Protein AF-A0A2N3HRA6-F1 (afdb_monomer)

Secondary structure (DSSP, 8-state):
-PPPEEEEETTEEEEEEEEEE--B-PBPTTSSBPS--B---EEEEE---S--HHHHHHHHTPPP-

Foldseek 3Di:
DDDWDWDDWPNDIWTWPDKDFDKDWDQDPVRHTDPDIDGDDIDTDTDDDPDCVVVCVVVPPDDTD

Nearest PDB structures (foldseek):
  7yw0-assembly1_A  TM=8.420E-01  e=6.962E-03  Bacteroides fragilis
  6bdc-assembly1_A  TM=8.699E-01  e=1.104E-02  Flavobacterium johnsoniae UW101
  8gra-assembly1_E  TM=7.303E-01  e=3.387E-02  Bacteroides fragilis
  7yw0-assembly1_B  TM=8.570E-01  e=1.039E-01  Bacteroides fragilis
  8gra-assembly1_C  TM=7.069E-01  e=2.969E-02  Bacteroides fragilis

pLDDT: mean 79.94, std 8.73, range [42.94, 90.5]

Mean predicted aligned error: 8.36 Å

InterPro domains:
  IPR041408 Hemolysin coregulated protein (Hcp) TssD [PF17642] (1-63)

Radius of gyration: 16.52 Å; Cα contacts (8 Å, |Δi|>4): 73; chains: 1; bounding box: 40×21×38 Å

Organism: NCBI:txid1940525

Structure (mmCIF, N/CA/C/O backbone):
data_AF-A0A2N3HRA6-F1
#
_entry.id   AF-A0A2N3HRA6-F1
#
loop_
_atom_site.group_PDB
_atom_site.id
_atom_site.type_symbol
_atom_site.label_atom_id
_atom_site.label_alt_id
_atom_site.label_comp_id
_atom_site.label_asym_id
_atom_site.label_entity_id
_atom_site.label_seq_id
_atom_site.pdbx_PDB_ins_code
_atom_site.Cartn_x
_atom_site.Cartn_y
_atom_site.Cartn_z
_atom_site.occupancy
_atom_site.B_iso_or_equiv
_atom_site.auth_seq_id
_atom_site.auth_comp_id
_atom_site.auth_asym_id
_atom_site.auth_atom_id
_atom_site.pdbx_PDB_model_num
ATOM 1 N N . MET A 1 1 ? -17.742 -8.846 -13.536 1.00 42.94 1 MET A N 1
ATOM 2 C CA . MET A 1 1 ? -17.350 -9.396 -12.220 1.00 42.94 1 MET A CA 1
ATOM 3 C C . MET A 1 1 ? -16.592 -8.307 -11.485 1.00 42.94 1 MET A C 1
ATOM 5 O O . MET A 1 1 ? -15.667 -7.767 -12.077 1.00 4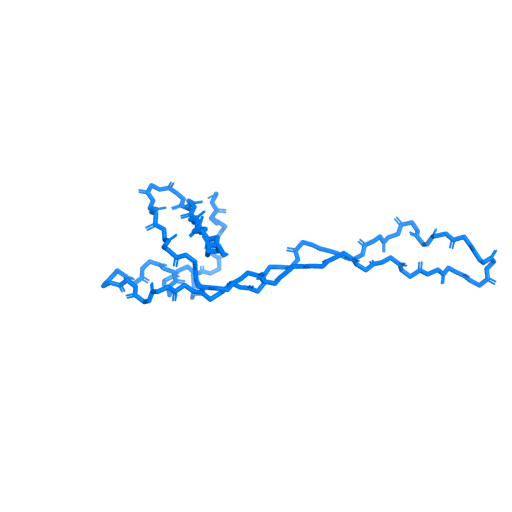2.94 1 MET A O 1
ATOM 9 N N . SER A 1 2 ? -17.006 -7.925 -10.275 1.00 71.88 2 SER A N 1
ATOM 10 C CA . SER A 1 2 ? -16.240 -6.980 -9.453 1.00 71.88 2 SER A CA 1
ATOM 11 C C . SER A 1 2 ? -15.234 -7.750 -8.607 1.00 71.88 2 SER A C 1
ATOM 13 O O . SER A 1 2 ? -15.600 -8.728 -7.955 1.00 71.88 2 SER A O 1
ATOM 15 N N . ILE A 1 3 ? -13.980 -7.315 -8.609 1.00 72.94 3 ILE A N 1
ATOM 16 C CA . ILE A 1 3 ? -12.959 -7.833 -7.699 1.00 72.94 3 ILE A CA 1
ATOM 17 C C . ILE A 1 3 ? -13.143 -7.128 -6.354 1.00 72.94 3 ILE A C 1
ATOM 19 O O . ILE A 1 3 ? -13.260 -5.906 -6.311 1.00 72.94 3 ILE A O 1
ATOM 23 N N . ILE A 1 4 ? -13.197 -7.900 -5.269 1.00 82.56 4 ILE A N 1
ATOM 24 C CA . ILE A 1 4 ? -13.209 -7.376 -3.900 1.00 82.56 4 ILE A CA 1
ATOM 25 C C . ILE A 1 4 ? -11.792 -7.528 -3.357 1.00 82.56 4 ILE A C 1
ATOM 27 O O . ILE A 1 4 ? -11.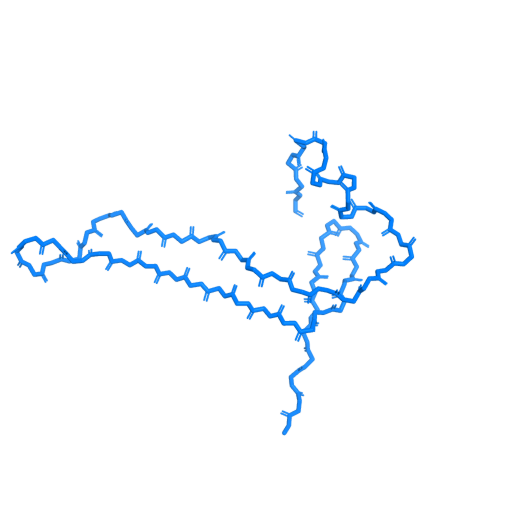294 -8.648 -3.251 1.00 82.56 4 ILE A O 1
ATOM 31 N N . ALA A 1 5 ? -11.152 -6.411 -3.018 1.00 86.56 5 AL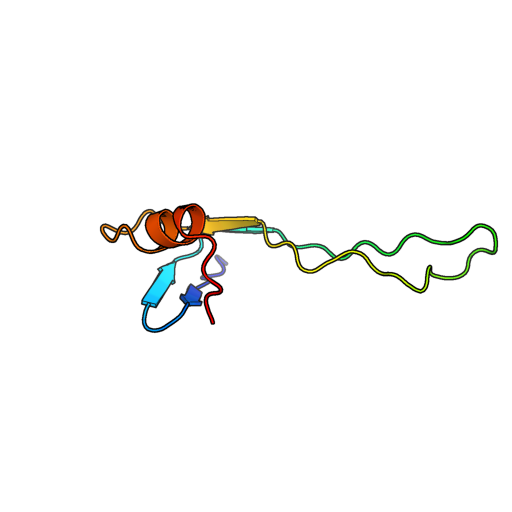A A N 1
ATOM 32 C CA . ALA A 1 5 ? -9.802 -6.381 -2.471 1.00 86.56 5 ALA A CA 1
ATOM 33 C C . ALA A 1 5 ? -9.821 -5.895 -1.013 1.00 86.56 5 ALA A C 1
ATOM 35 O O . ALA A 1 5 ? -10.575 -4.987 -0.652 1.00 86.56 5 ALA A O 1
ATOM 36 N N . LYS A 1 6 ? -8.996 -6.519 -0.168 1.00 90.50 6 LYS A N 1
ATOM 37 C CA . LYS A 1 6 ? -8.845 -6.183 1.252 1.00 90.50 6 LYS A CA 1
ATOM 38 C C . LYS A 1 6 ? -7.372 -6.000 1.589 1.00 90.50 6 LYS A C 1
ATOM 40 O O . LYS A 1 6 ? -6.545 -6.791 1.141 1.00 90.50 6 LYS A O 1
ATOM 45 N N . MET A 1 7 ? -7.073 -4.980 2.383 1.00 88.12 7 MET A N 1
ATOM 46 C CA . MET A 1 7 ? -5.748 -4.712 2.935 1.0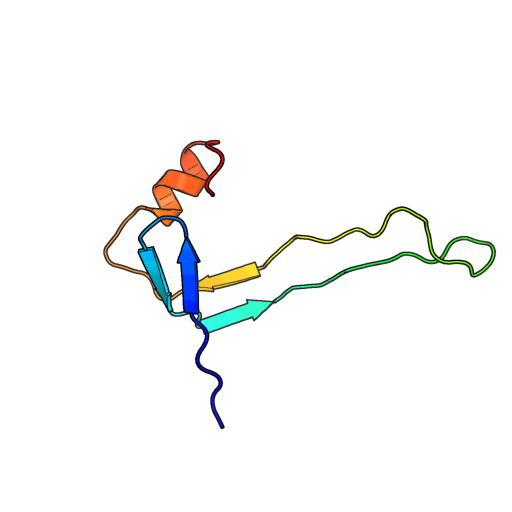0 88.12 7 MET A CA 1
ATOM 47 C C . MET A 1 7 ? -5.732 -5.099 4.408 1.00 88.12 7 MET A C 1
ATOM 49 O O . MET A 1 7 ? -6.647 -4.725 5.140 1.00 88.12 7 MET A O 1
ATOM 53 N N . TYR A 1 8 ? -4.690 -5.800 4.833 1.00 88.75 8 TYR A N 1
ATOM 54 C CA . TYR A 1 8 ? -4.448 -6.143 6.230 1.00 88.75 8 TYR A CA 1
ATOM 55 C C . TYR A 1 8 ? -3.196 -5.392 6.666 1.00 88.75 8 TYR A C 1
ATOM 57 O O . TYR A 1 8 ? -2.157 -5.562 6.034 1.00 88.75 8 TYR A O 1
ATOM 65 N N . VAL A 1 9 ? -3.318 -4.529 7.671 1.00 85.19 9 VAL A N 1
ATOM 66 C CA . VAL A 1 9 ? -2.185 -3.783 8.239 1.00 85.19 9 VAL A CA 1
ATOM 67 C C . VAL A 1 9 ? -2.313 -3.833 9.751 1.00 85.19 9 VAL A C 1
ATOM 69 O O . VAL A 1 9 ? -3.373 -3.473 10.280 1.00 85.19 9 VAL A O 1
ATOM 72 N N . ASP A 1 10 ? -1.262 -4.304 10.420 1.00 84.12 10 ASP A N 1
ATOM 73 C CA . ASP A 1 10 ? -1.316 -4.758 11.811 1.00 84.12 10 ASP A CA 1
ATOM 74 C C . ASP A 1 10 ? -2.532 -5.688 12.049 1.00 84.12 10 ASP A C 1
ATOM 76 O O . ASP A 1 10 ? -2.713 -6.680 11.341 1.00 84.12 10 ASP A O 1
ATOM 80 N N . ASP A 1 11 ? -3.405 -5.345 13.003 1.00 83.94 11 ASP A N 1
ATOM 81 C CA . ASP A 1 11 ? -4.618 -6.096 13.358 1.00 83.94 11 ASP A CA 1
ATOM 82 C C . ASP A 1 11 ? -5.896 -5.549 12.684 1.00 83.94 11 ASP A C 1
ATOM 84 O O . ASP A 1 11 ? -7.019 -5.863 13.093 1.00 83.94 11 ASP A O 1
ATOM 88 N N . MET A 1 12 ? -5.762 -4.699 11.658 1.00 83.75 12 MET A N 1
ATOM 89 C CA . MET A 1 12 ? -6.892 -4.044 10.993 1.00 83.75 12 MET A CA 1
ATOM 90 C C . MET A 1 12 ? -7.080 -4.451 9.537 1.00 83.75 12 MET A C 1
ATOM 92 O O . MET A 1 12 ? -6.131 -4.690 8.795 1.00 83.75 12 MET A O 1
ATOM 96 N N . VAL A 1 13 ? -8.351 -4.470 9.121 1.00 88.94 13 VAL A N 1
ATOM 97 C CA . VAL A 1 13 ? -8.775 -4.826 7.764 1.00 88.94 13 VAL A CA 1
ATOM 98 C C . VAL A 1 13 ? -9.438 -3.627 7.094 1.00 88.94 13 VAL A C 1
ATOM 100 O O . VAL A 1 13 ? -10.427 -3.097 7.603 1.00 88.94 13 VAL A O 1
ATOM 103 N N . TYR A 1 14 ? -8.930 -3.241 5.926 1.00 88.94 14 TYR A N 1
ATOM 104 C CA . TYR A 1 14 ? -9.453 -2.142 5.118 1.00 88.94 14 TYR A CA 1
ATOM 105 C C . TYR A 1 14 ? -10.014 -2.665 3.800 1.00 88.94 14 TYR A C 1
ATOM 107 O O . TYR A 1 14 ? -9.391 -3.487 3.126 1.00 88.94 14 TYR A O 1
ATOM 115 N N . ASN A 1 15 ? -11.183 -2.162 3.409 1.00 89.69 15 ASN A N 1
ATOM 116 C CA . ASN A 1 15 ? -11.728 -2.416 2.080 1.00 89.69 15 ASN A CA 1
ATOM 117 C C . ASN A 1 15 ? -11.041 -1.490 1.075 1.00 89.69 15 ASN A C 1
ATOM 119 O O . ASN A 1 15 ? -11.056 -0.267 1.239 1.00 89.69 15 ASN A O 1
ATOM 123 N N . ILE A 1 16 ? -10.455 -2.075 0.032 1.00 89.56 16 ILE A N 1
ATOM 124 C CA . ILE A 1 16 ? -9.788 -1.331 -1.034 1.00 89.56 16 ILE A CA 1
ATOM 125 C C . ILE A 1 16 ? -10.797 -1.065 -2.151 1.00 89.56 16 ILE A C 1
ATOM 127 O O . ILE A 1 16 ? -11.428 -1.991 -2.663 1.00 89.56 16 ILE A O 1
ATOM 131 N N . ARG A 1 17 ? -10.908 0.199 -2.566 1.00 89.19 17 ARG A N 1
ATOM 132 C CA . ARG A 1 17 ? -11.649 0.607 -3.768 1.00 89.19 17 ARG A CA 1
ATOM 133 C C . ARG A 1 17 ? -10.786 0.549 -5.013 1.00 89.19 17 ARG A C 1
ATOM 135 O O . ARG A 1 17 ? -11.249 0.111 -6.063 1.00 89.19 17 ARG A O 1
ATOM 142 N N . ARG A 1 18 ? -9.538 0.992 -4.888 1.00 87.06 18 ARG A N 1
ATOM 143 C CA . ARG A 1 18 ? -8.583 1.047 -5.986 1.00 87.06 18 ARG A CA 1
ATOM 144 C C . ARG A 1 18 ? -7.181 0.744 -5.480 1.00 87.06 18 ARG A C 1
ATOM 146 O O . ARG A 1 18 ? -6.790 1.214 -4.417 1.00 87.06 18 ARG A O 1
ATOM 153 N N . LEU A 1 19 ? -6.449 -0.052 -6.246 1.00 87.38 19 LEU A N 1
ATOM 154 C CA . LEU A 1 19 ? -5.049 -0.368 -6.007 1.00 87.38 19 LEU A CA 1
ATOM 155 C C . LEU A 1 19 ? -4.311 -0.221 -7.333 1.00 87.38 19 LEU A C 1
ATOM 157 O O . LEU A 1 19 ? -4.558 -0.995 -8.256 1.00 87.38 19 LEU A O 1
ATOM 161 N N . ASP A 1 20 ? -3.409 0.750 -7.411 1.00 87.94 20 ASP A N 1
ATOM 162 C CA . ASP A 1 20 ? -2.475 0.896 -8.520 1.00 87.94 20 ASP A CA 1
ATOM 163 C C . ASP A 1 20 ? -1.057 0.653 -7.996 1.00 87.94 20 ASP A C 1
ATOM 165 O O . ASP A 1 20 ? -0.597 1.300 -7.054 1.00 87.94 20 ASP A O 1
ATOM 169 N N . PHE A 1 21 ? -0.349 -0.283 -8.616 1.00 86.62 21 PHE A N 1
ATOM 170 C CA . PHE A 1 21 ? 1.055 -0.549 -8.334 1.00 86.62 21 PHE A CA 1
ATOM 171 C C . PHE A 1 21 ? 1.791 -0.816 -9.638 1.00 86.62 21 PHE A C 1
ATOM 173 O O . PHE A 1 21 ? 1.203 -1.265 -10.623 1.00 86.62 21 PHE A O 1
ATOM 180 N N . GLY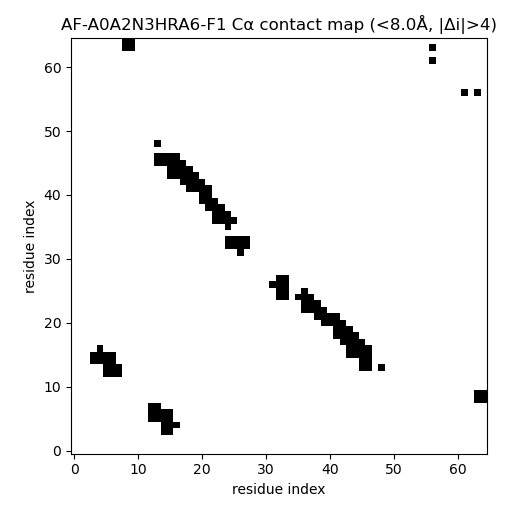 A 1 22 ? 3.085 -0.529 -9.643 1.00 83.62 22 GLY A N 1
ATOM 181 C CA . GLY A 1 22 ? 3.917 -0.699 -10.820 1.00 83.62 22 GLY A CA 1
ATOM 182 C C . GLY A 1 22 ? 5.367 -0.931 -10.442 1.00 83.62 22 GLY A C 1
ATOM 183 O O . GLY A 1 22 ? 5.849 -0.449 -9.417 1.00 83.62 22 GLY A O 1
ATOM 184 N N . PHE A 1 23 ? 6.048 -1.676 -11.302 1.00 82.12 23 PHE A N 1
ATOM 185 C CA . PHE A 1 23 ? 7.492 -1.834 -11.274 1.00 82.12 23 PHE A CA 1
ATOM 186 C C . PHE A 1 23 ? 8.024 -1.251 -12.576 1.00 82.12 23 PHE A C 1
ATOM 188 O O . PHE A 1 23 ? 7.588 -1.654 -13.654 1.00 82.12 23 PHE A O 1
ATOM 195 N N . ASP A 1 24 ? 8.929 -0.285 -12.468 1.00 79.94 24 ASP A N 1
ATOM 196 C CA . ASP A 1 24 ? 9.617 0.308 -13.605 1.00 79.94 24 ASP A CA 1
ATOM 197 C C . ASP A 1 24 ? 11.062 -0.183 -13.625 1.00 79.94 24 ASP A C 1
ATOM 199 O O . ASP A 1 24 ? 11.812 -0.045 -12.655 1.00 79.94 24 ASP A O 1
ATOM 203 N N . GLN A 1 25 ? 11.472 -0.758 -14.749 1.00 78.50 25 GLN A N 1
ATOM 204 C CA . GLN A 1 25 ? 12.853 -1.156 -14.967 1.00 78.50 25 GLN A CA 1
ATOM 205 C C . GLN A 1 25 ? 13.350 -0.499 -16.244 1.00 78.50 25 GLN A C 1
ATOM 207 O O . GLN A 1 25 ? 13.076 -0.949 -17.356 1.00 78.50 25 GLN A O 1
ATOM 212 N N . LYS A 1 26 ? 14.114 0.580 -16.072 1.00 79.44 26 LYS A N 1
ATOM 213 C CA . LYS A 1 26 ? 14.726 1.286 -17.197 1.00 79.44 26 LYS A CA 1
ATOM 214 C C . LYS A 1 26 ? 15.704 0.369 -17.921 1.00 79.44 26 LYS A C 1
ATOM 216 O O . LYS A 1 26 ? 16.457 -0.374 -17.296 1.00 79.44 26 LYS A O 1
ATOM 221 N N . ILE A 1 27 ? 15.718 0.448 -19.242 1.00 81.19 27 ILE A N 1
ATOM 222 C CA . ILE A 1 27 ? 16.693 -0.246 -20.082 1.00 81.19 27 ILE A CA 1
ATOM 223 C C . ILE A 1 27 ? 17.916 0.667 -20.218 1.00 81.19 27 ILE A C 1
ATOM 225 O O . ILE A 1 27 ? 17.776 1.880 -20.380 1.00 81.19 27 ILE A O 1
ATOM 229 N N . ASN A 1 28 ? 19.118 0.109 -20.088 1.00 75.06 28 ASN A N 1
ATOM 230 C CA . ASN A 1 28 ? 20.359 0.858 -20.255 1.00 75.06 28 ASN A CA 1
ATOM 231 C C . ASN A 1 28 ? 20.679 1.095 -21.743 1.00 75.06 28 ASN A C 1
ATOM 233 O O . ASN A 1 28 ? 20.040 0.542 -22.638 1.00 75.06 28 ASN A O 1
ATOM 237 N N . THR A 1 29 ? 21.706 1.898 -22.022 1.00 77.19 29 THR A N 1
ATOM 238 C CA . THR A 1 29 ? 22.124 2.268 -23.388 1.00 77.19 29 THR A CA 1
ATOM 239 C C . THR A 1 29 ? 22.482 1.066 -24.273 1.00 77.19 29 THR A C 1
ATOM 241 O O . THR A 1 29 ? 22.448 1.176 -25.494 1.00 77.19 29 THR A O 1
ATOM 244 N N . ASN A 1 30 ? 22.780 -0.090 -23.673 1.00 80.62 30 ASN A N 1
ATOM 245 C CA . ASN A 1 30 ? 23.140 -1.324 -24.371 1.00 80.62 30 ASN A CA 1
ATOM 246 C C . ASN A 1 30 ? 21.931 -2.247 -24.609 1.00 80.62 30 ASN A C 1
ATOM 248 O O . ASN A 1 30 ? 22.108 -3.394 -25.015 1.00 80.62 30 ASN A O 1
ATOM 252 N N . GLY A 1 31 ? 20.709 -1.781 -24.331 1.00 74.94 31 GLY A N 1
ATOM 253 C CA . GLY A 1 31 ? 19.493 -2.573 -24.498 1.00 74.94 31 GLY A CA 1
ATOM 254 C C . GLY A 1 31 ? 19.297 -3.643 -23.421 1.00 74.94 31 GLY A C 1
ATOM 255 O O . GLY A 1 31 ? 18.381 -4.454 -23.538 1.00 74.94 31 GLY A O 1
ATOM 256 N N . THR A 1 32 ? 20.126 -3.665 -22.371 1.00 76.94 32 THR A N 1
ATOM 257 C CA . THR A 1 32 ? 19.972 -4.597 -21.247 1.00 76.94 32 THR A CA 1
ATOM 258 C C . THR A 1 32 ? 19.273 -3.920 -20.072 1.00 76.94 32 THR A C 1
ATOM 260 O O . THR A 1 32 ? 19.305 -2.700 -19.911 1.00 76.94 32 THR A O 1
ATOM 263 N N . ALA A 1 33 ? 18.568 -4.704 -19.262 1.00 69.56 33 ALA A N 1
ATOM 264 C CA . ALA A 1 33 ? 17.794 -4.164 -18.154 1.00 69.56 33 ALA A CA 1
ATOM 265 C C . ALA A 1 33 ? 18.724 -3.516 -17.108 1.00 69.56 33 ALA A C 1
ATOM 267 O O . ALA A 1 33 ? 19.745 -4.097 -16.733 1.00 69.56 33 ALA A O 1
ATOM 268 N N . SER A 1 34 ? 18.396 -2.308 -16.640 1.00 71.38 34 SER A N 1
ATOM 269 C CA . SER A 1 34 ? 19.118 -1.673 -15.535 1.00 71.38 34 SER A CA 1
ATOM 270 C C . SER A 1 34 ? 19.015 -2.562 -14.298 1.00 71.38 34 SER A C 1
ATOM 272 O O . SER A 1 34 ? 17.942 -3.082 -13.986 1.00 71.38 34 SER A O 1
ATOM 274 N N . THR A 1 35 ? 20.120 -2.741 -13.579 1.00 69.44 35 THR A N 1
ATOM 275 C CA . THR A 1 35 ? 20.193 -3.599 -12.384 1.00 69.44 35 THR A CA 1
ATOM 276 C C . THR A 1 35 ? 19.477 -3.006 -11.165 1.00 69.44 35 THR A C 1
ATOM 278 O O . THR A 1 35 ? 19.492 -3.610 -10.097 1.00 69.44 35 THR A O 1
ATOM 281 N N . GLN A 1 36 ? 18.834 -1.844 -11.314 1.00 70.31 36 GLN A N 1
ATOM 282 C CA . GLN A 1 36 ? 18.098 -1.137 -10.266 1.00 70.31 36 GLN A CA 1
ATOM 283 C C . GLN A 1 36 ? 16.636 -0.921 -10.695 1.00 70.31 36 GLN A C 1
ATOM 285 O O . GLN A 1 36 ? 16.293 0.169 -11.162 1.00 70.31 36 GLN A O 1
ATOM 290 N N . PRO A 1 37 ? 15.771 -1.949 -10.605 1.00 69.19 37 PRO A N 1
ATOM 291 C CA . PRO A 1 37 ? 14.341 -1.755 -10.803 1.00 69.19 37 PRO A CA 1
ATOM 292 C C . PRO A 1 37 ? 13.795 -0.831 -9.705 1.00 69.19 37 PRO A C 1
ATOM 294 O O . PRO A 1 37 ? 14.055 -1.034 -8.519 1.00 69.19 37 PRO A O 1
ATOM 297 N N . LEU A 1 38 ? 13.045 0.192 -10.107 1.00 72.25 38 LEU A N 1
ATOM 298 C CA . LEU A 1 38 ? 12.322 1.081 -9.205 1.00 72.25 38 LEU A CA 1
ATOM 299 C C . LEU A 1 38 ? 10.914 0.511 -9.019 1.00 72.25 38 LEU A C 1
ATOM 301 O O . LEU A 1 38 ? 10.175 0.308 -9.980 1.00 72.25 38 LEU A O 1
ATOM 305 N N . GLY A 1 39 ? 10.535 0.225 -7.779 1.00 76.19 39 GLY A N 1
ATOM 306 C CA . GLY A 1 39 ? 9.231 -0.345 -7.459 1.00 76.19 39 GLY A CA 1
ATOM 307 C C . GLY A 1 39 ? 8.916 -0.251 -5.974 1.00 76.19 39 GLY A C 1
ATOM 308 O O . GLY A 1 39 ? 9.643 0.390 -5.219 1.00 76.19 39 GLY A O 1
ATOM 309 N N . GLY A 1 40 ? 7.823 -0.896 -5.566 1.00 75.00 40 GLY A N 1
ATOM 310 C CA . GLY A 1 40 ? 7.389 -0.930 -4.164 1.00 75.00 40 GLY A CA 1
ATOM 311 C C . GLY A 1 40 ? 6.544 0.267 -3.724 1.00 75.00 40 GLY A C 1
ATOM 312 O O . GLY A 1 40 ? 6.238 0.387 -2.542 1.00 75.00 40 GLY A O 1
ATOM 313 N N . LEU A 1 41 ? 6.139 1.133 -4.658 1.00 80.12 41 LEU A N 1
ATOM 314 C CA . LEU A 1 41 ? 5.139 2.166 -4.402 1.00 80.12 41 LEU A CA 1
ATOM 315 C C . LEU A 1 41 ? 3.750 1.631 -4.754 1.00 80.12 41 LEU A C 1
ATOM 317 O O . LEU A 1 41 ? 3.500 1.204 -5.883 1.00 80.12 41 LEU A O 1
ATOM 321 N N . PHE A 1 42 ? 2.854 1.681 -3.773 1.00 86.00 42 PHE A N 1
ATOM 322 C CA . PHE A 1 42 ? 1.461 1.275 -3.903 1.00 86.00 42 PHE A CA 1
ATOM 323 C C . PHE A 1 42 ? 0.575 2.500 -3.695 1.00 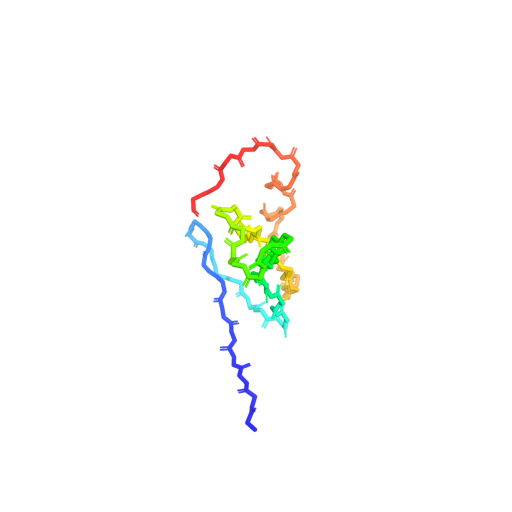86.00 42 PHE A C 1
ATOM 325 O O . PHE A 1 42 ? 0.603 3.116 -2.632 1.00 86.00 42 PHE A O 1
ATOM 332 N N . ASN A 1 43 ? -0.228 2.841 -4.698 1.00 87.00 43 AS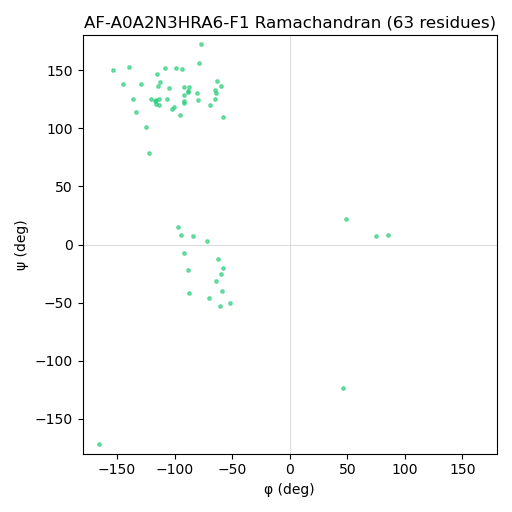N A N 1
ATOM 333 C CA . ASN A 1 43 ? -1.267 3.854 -4.574 1.00 87.00 43 ASN A CA 1
ATOM 334 C C . ASN A 1 43 ? -2.580 3.142 -4.248 1.00 87.00 43 ASN A C 1
ATOM 336 O O . ASN A 1 43 ? -3.113 2.397 -5.073 1.00 87.00 43 ASN A O 1
ATOM 340 N N . ILE A 1 44 ? -3.074 3.337 -3.027 1.00 88.81 44 ILE A N 1
ATOM 341 C CA . ILE A 1 44 ? -4.234 2.617 -2.497 1.00 88.81 44 ILE A CA 1
ATOM 342 C C . ILE A 1 44 ? -5.320 3.620 -2.126 1.00 88.81 44 ILE A C 1
ATOM 344 O O . ILE A 1 44 ? -5.097 4.523 -1.323 1.00 88.81 44 ILE A O 1
ATOM 348 N N . GLU A 1 45 ? -6.515 3.429 -2.673 1.00 89.12 45 GLU A N 1
ATOM 349 C CA . GLU A 1 45 ? -7.723 4.120 -2.240 1.00 89.12 45 GLU A CA 1
ATOM 350 C C . GLU A 1 45 ? -8.546 3.166 -1.377 1.00 89.12 45 GLU A C 1
ATOM 352 O O . GLU A 1 45 ? -9.011 2.120 -1.844 1.00 89.12 45 GLU A O 1
ATOM 357 N N . VAL A 1 46 ? -8.718 3.521 -0.106 1.00 88.31 46 VAL A N 1
ATOM 358 C CA . VAL A 1 46 ? -9.485 2.739 0.868 1.00 88.31 46 VAL A CA 1
ATOM 359 C C . VAL A 1 46 ? -10.801 3.427 1.194 1.00 88.31 46 VAL A C 1
ATOM 361 O O . VAL A 1 46 ? -10.916 4.652 1.154 1.00 88.31 46 VAL A O 1
ATOM 364 N N . GLU A 1 47 ? -11.809 2.641 1.557 1.00 85.25 47 GLU A N 1
ATOM 365 C CA . GLU A 1 47 ? -13.012 3.209 2.160 1.00 85.25 47 GLU A CA 1
ATOM 366 C C . GLU A 1 47 ? -12.655 3.832 3.503 1.00 85.25 47 GLU A C 1
ATOM 368 O O . GLU A 1 47 ? -12.080 3.148 4.348 1.00 85.25 47 GLU A O 1
ATOM 373 N N . SER A 1 48 ? -12.994 5.112 3.694 1.00 79.38 48 SER A N 1
ATOM 374 C CA . SER A 1 48 ? -12.664 5.836 4.923 1.00 79.38 48 SER A CA 1
ATOM 375 C C . SER A 1 48 ? -13.264 5.115 6.136 1.00 79.38 48 SER A C 1
ATOM 377 O O . SER A 1 48 ? -14.493 5.097 6.297 1.00 79.38 48 SER A O 1
ATOM 379 N N . PRO A 1 49 ? -12.434 4.485 6.985 1.00 76.19 49 PRO A N 1
ATOM 380 C CA . PRO A 1 49 ? -12.922 3.853 8.189 1.00 76.19 49 PRO A CA 1
ATOM 381 C C . PRO A 1 49 ? -13.163 4.934 9.244 1.00 76.19 49 PRO A C 1
ATOM 383 O O . PRO A 1 49 ? -12.526 5.983 9.250 1.00 76.19 49 PRO A O 1
ATOM 386 N N . LYS A 1 50 ? -14.038 4.665 10.220 1.00 80.12 50 LYS A N 1
ATOM 387 C CA . LYS A 1 50 ? -14.188 5.555 11.391 1.00 80.12 50 LYS A CA 1
ATOM 388 C C . LYS A 1 50 ? -12.903 5.663 12.232 1.00 80.12 50 LYS A C 1
ATOM 390 O O . LYS A 1 50 ? -12.826 6.511 13.113 1.00 80.12 50 LYS A O 1
ATOM 395 N N . ASN A 1 51 ? -11.929 4.784 11.993 1.00 80.31 51 ASN A N 1
ATOM 396 C CA . ASN A 1 51 ? -10.661 4.728 12.704 1.00 80.31 51 ASN A CA 1
ATOM 397 C C . ASN A 1 51 ? -9.614 5.640 12.037 1.00 80.31 51 ASN A C 1
ATOM 399 O O . ASN A 1 51 ? -9.407 5.575 10.829 1.00 80.31 51 ASN A O 1
ATOM 403 N N . THR A 1 52 ? -8.922 6.452 12.836 1.00 84.12 52 THR A N 1
ATOM 404 C CA . THR A 1 52 ? -7.873 7.389 12.405 1.00 84.12 52 THR A CA 1
ATOM 405 C C . THR A 1 52 ? -6.487 6.753 12.258 1.00 84.12 52 THR A C 1
ATOM 407 O O . THR A 1 52 ? -5.514 7.460 12.015 1.00 84.12 52 THR A O 1
ATOM 410 N N . HIS A 1 53 ? -6.378 5.430 12.371 1.00 85.62 53 HIS A N 1
ATOM 411 C CA . HIS A 1 53 ? -5.116 4.695 12.345 1.00 85.62 53 HIS A CA 1
ATOM 412 C C . HIS A 1 53 ? -4.210 4.999 11.141 1.00 85.62 53 HIS A C 1
ATOM 414 O O . HIS A 1 53 ? -3.052 5.354 11.332 1.00 85.62 53 HIS A O 1
ATOM 420 N N . LEU A 1 54 ? -4.734 4.941 9.909 1.00 84.00 54 LEU A N 1
ATOM 421 C CA . LEU A 1 54 ? -3.941 5.237 8.704 1.00 84.00 54 LEU A CA 1
ATOM 422 C C . LEU A 1 54 ? -3.461 6.695 8.654 1.00 84.00 54 LEU A C 1
ATOM 424 O O . LEU A 1 54 ? -2.383 6.976 8.137 1.00 84.00 54 LEU A O 1
ATOM 428 N N . TYR A 1 55 ? -4.243 7.624 9.211 1.00 85.69 55 TYR A N 1
ATOM 429 C CA . TYR A 1 55 ? -3.831 9.021 9.332 1.00 85.69 55 TYR A CA 1
ATOM 430 C C . TYR A 1 55 ? -2.717 9.180 10.370 1.00 85.69 55 TYR A C 1
ATOM 432 O O . 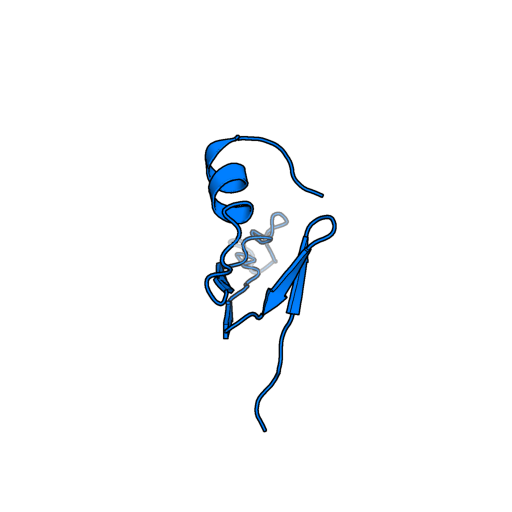TYR A 1 55 ? -1.716 9.843 10.104 1.00 85.69 55 TYR A O 1
ATOM 440 N N . ALA A 1 56 ? -2.874 8.549 11.538 1.00 84.62 56 ALA A N 1
ATOM 441 C CA . ALA A 1 56 ? -1.859 8.560 12.584 1.00 84.62 56 ALA A CA 1
ATOM 442 C C . ALA A 1 56 ? -0.534 7.977 12.075 1.00 84.62 56 ALA A C 1
ATOM 444 O O . ALA A 1 56 ? 0.511 8.559 12.342 1.00 84.62 56 ALA A O 1
ATOM 445 N N . TRP A 1 57 ? -0.590 6.907 11.277 1.00 83.06 57 TRP A N 1
ATOM 446 C CA . TRP A 1 57 ? 0.580 6.316 10.635 1.00 83.06 57 TRP A CA 1
ATOM 447 C C . TRP A 1 57 ? 1.308 7.27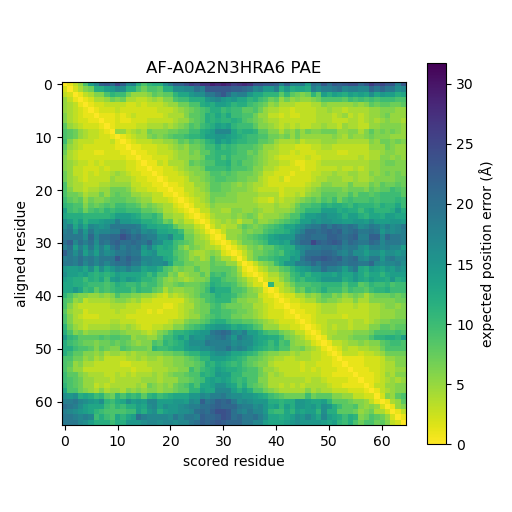9 9.699 1.00 83.06 57 TRP A C 1
ATOM 449 O O . TRP A 1 57 ? 2.504 7.516 9.865 1.00 83.06 57 TRP A O 1
ATOM 459 N N . GLY A 1 58 ? 0.585 7.885 8.751 1.00 82.50 58 GLY A N 1
ATOM 460 C CA . GLY A 1 58 ? 1.178 8.849 7.822 1.00 82.50 58 GLY A CA 1
ATOM 461 C C . GLY A 1 58 ? 1.800 10.059 8.530 1.00 82.50 58 GLY A C 1
ATOM 462 O O . GLY A 1 58 ? 2.719 10.677 8.001 1.00 82.50 58 GLY A O 1
ATOM 463 N N . ALA A 1 59 ? 1.327 10.382 9.737 1.00 84.50 59 ALA A N 1
ATOM 464 C CA . ALA A 1 59 ? 1.854 11.467 10.555 1.00 84.50 59 ALA A CA 1
ATOM 465 C C . ALA A 1 59 ? 3.020 11.056 11.474 1.00 84.50 59 ALA A C 1
ATOM 467 O O . ALA A 1 59 ? 3.767 11.929 11.916 1.00 84.50 59 ALA A O 1
ATOM 468 N N . SER A 1 60 ? 3.180 9.771 11.808 1.00 76.06 60 SER A N 1
ATOM 469 C CA . SER A 1 60 ? 4.056 9.356 12.910 1.00 76.06 60 SER A CA 1
ATOM 470 C C . SER A 1 60 ? 5.498 9.031 12.517 1.00 76.06 60 SER A C 1
ATOM 472 O O . SER A 1 60 ? 6.303 8.819 13.418 1.00 76.06 60 SER A O 1
ATOM 474 N N . ASN A 1 61 ? 5.864 8.987 11.227 1.00 71.69 61 ASN A N 1
ATOM 475 C CA . ASN A 1 61 ? 7.173 8.475 10.761 1.00 71.69 61 ASN A CA 1
ATOM 476 C C . ASN A 1 61 ? 7.545 7.101 11.374 1.00 71.69 61 ASN A C 1
ATOM 478 O O . ASN A 1 61 ? 8.720 6.751 11.459 1.00 71.69 61 ASN A O 1
ATOM 482 N N . LEU A 1 62 ? 6.553 6.338 11.846 1.00 70.25 62 LEU A N 1
ATOM 483 C CA . LEU A 1 62 ? 6.755 5.021 12.448 1.00 70.25 62 LEU A CA 1
ATOM 484 C C . LEU A 1 62 ? 6.632 3.965 11.352 1.00 70.25 62 LEU A C 1
ATOM 486 O O . LEU A 1 62 ? 5.698 4.014 10.548 1.00 70.25 62 LEU A O 1
ATOM 490 N N . ASP A 1 63 ? 7.546 2.999 11.358 1.00 63.25 63 ASP A N 1
ATOM 491 C CA . ASP A 1 63 ? 7.444 1.821 10.504 1.00 63.25 63 ASP A CA 1
ATOM 492 C C . ASP A 1 63 ? 6.283 0.944 10.989 1.00 63.25 63 ASP A C 1
ATOM 494 O O . ASP A 1 63 ? 6.273 0.476 12.131 1.00 63.25 63 ASP A O 1
ATOM 498 N N . MET A 1 64 ? 5.300 0.730 10.116 1.00 63.31 64 MET A N 1
ATOM 499 C CA . MET A 1 64 ? 4.235 -0.252 10.320 1.00 63.31 64 MET A CA 1
ATOM 500 C C . MET A 1 64 ? 4.604 -1.579 9.663 1.00 63.31 64 MET A C 1
ATOM 502 O O . MET A 1 64 ? 5.358 -1.598 8.687 1.00 63.31 64 MET A O 1
ATOM 506 N N . LYS A 1 65 ? 4.091 -2.679 10.222 1.00 57.53 65 LYS A N 1
ATOM 507 C CA . LYS A 1 65 ? 4.372 -4.046 9.771 1.00 57.53 65 LYS A CA 1
ATOM 508 C C . LYS A 1 65 ? 3.321 -4.582 8.807 1.00 57.53 65 LYS A C 1
ATOM 510 O O . LYS A 1 65 ? 2.128 -4.230 8.946 1.00 57.53 65 LYS A O 1
#

Sequence (65 aa):
MSIIAKMYVDDMVYNIRRLDFGFDQKINTNGTASTQPLGGLFNIEVESPKNTHLYAWGASNLDMK

Solvent-accessible surface area (backbone atoms only — not comparable to full-atom values): 4387 Å² total; per-residue (Å²): 136,84,86,86,47,75,46,76,50,76,98,41,80,42,52,44,79,42,80,50,72,60,74,48,62,56,64,41,99,84,76,43,73,42,94,68,64,50,58,89,57,73,50,71,42,61,62,86,60,97,65,62,61,71,59,52,45,77,70,59,86,58,90,79,105